Protein AF-A0A524H2M4-F1 (afdb_monomer_lite)

Structure (mmCIF, N/CA/C/O backbone):
data_AF-A0A524H2M4-F1
#
_entry.id   AF-A0A524H2M4-F1
#
loop_
_atom_site.group_PDB
_atom_site.id
_atom_site.type_symbol
_atom_site.label_atom_id
_atom_site.label_alt_id
_atom_site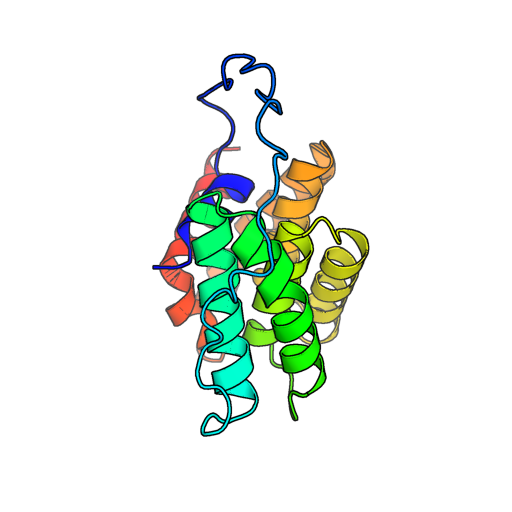.label_comp_id
_atom_site.label_asym_id
_atom_site.label_entity_id
_atom_site.label_seq_id
_atom_site.pdbx_PDB_ins_code
_atom_site.Cartn_x
_atom_site.Cartn_y
_atom_site.Cartn_z
_atom_site.occupancy
_atom_site.B_iso_or_equiv
_atom_site.auth_seq_id
_atom_site.auth_comp_id
_atom_site.auth_asym_id
_atom_site.auth_atom_id
_atom_site.pdbx_PDB_model_num
ATOM 1 N N . MET A 1 1 ? 1.144 13.482 -3.940 1.00 33.50 1 MET A N 1
ATOM 2 C CA . MET A 1 1 ? -0.319 13.387 -3.720 1.00 33.50 1 MET A CA 1
ATOM 3 C C . MET A 1 1 ? -0.853 12.075 -4.307 1.00 33.50 1 MET A C 1
ATOM 5 O O . MET A 1 1 ? -1.634 12.105 -5.246 1.00 33.50 1 MET A O 1
ATOM 9 N N . ALA A 1 2 ? -0.407 10.925 -3.790 1.00 34.53 2 ALA A N 1
ATOM 10 C CA . ALA A 1 2 ? -0.894 9.594 -4.194 1.00 34.53 2 ALA A CA 1
ATOM 11 C C . ALA A 1 2 ? -1.855 8.971 -3.151 1.00 34.53 2 ALA A C 1
ATOM 13 O O . ALA A 1 2 ? -2.400 7.897 -3.367 1.00 34.53 2 ALA A O 1
ATOM 14 N N . ALA A 1 3 ? -2.109 9.672 -2.036 1.00 35.16 3 ALA A N 1
ATOM 15 C CA . ALA A 1 3 ? -2.889 9.177 -0.898 1.00 35.16 3 ALA A CA 1
ATOM 16 C C . ALA A 1 3 ? -4.417 9.109 -1.131 1.00 35.16 3 ALA A C 1
ATOM 18 O O . ALA A 1 3 ? -5.117 8.414 -0.400 1.00 35.16 3 ALA A O 1
ATOM 19 N N . ALA A 1 4 ? -4.951 9.791 -2.151 1.00 37.28 4 ALA A N 1
ATOM 20 C CA . ALA A 1 4 ? -6.394 10.037 -2.260 1.00 37.28 4 ALA A CA 1
ATOM 21 C C . ALA A 1 4 ? -7.242 8.788 -2.592 1.00 37.28 4 ALA A C 1
ATOM 23 O O . ALA A 1 4 ? -8.376 8.679 -2.129 1.00 37.28 4 ALA A O 1
ATOM 24 N N . ALA A 1 5 ? -6.716 7.829 -3.363 1.00 41.84 5 ALA A N 1
ATOM 25 C CA . ALA A 1 5 ? -7.490 6.650 -3.771 1.00 41.84 5 ALA A CA 1
ATOM 26 C C . ALA A 1 5 ? -7.647 5.615 -2.642 1.00 41.84 5 ALA A C 1
ATOM 28 O O . ALA A 1 5 ? -8.712 5.021 -2.483 1.00 41.84 5 ALA A O 1
ATOM 29 N N . VAL A 1 6 ? -6.617 5.442 -1.809 1.00 45.78 6 VAL A N 1
ATOM 30 C CA . VAL A 1 6 ? -6.663 4.530 -0.653 1.00 45.78 6 VAL A CA 1
ATOM 31 C C . VAL A 1 6 ? -7.480 5.144 0.477 1.00 45.78 6 VAL A C 1
ATOM 33 O O . VAL A 1 6 ? -8.300 4.453 1.080 1.00 45.78 6 VAL A O 1
ATOM 36 N N . GLY A 1 7 ? -7.340 6.457 0.690 1.00 41.38 7 GLY A N 1
ATOM 37 C CA . GLY A 1 7 ? -8.199 7.228 1.584 1.00 41.38 7 GLY A CA 1
ATOM 38 C C . GLY A 1 7 ? -9.683 7.045 1.265 1.00 41.38 7 GLY A C 1
ATOM 39 O O . GLY A 1 7 ? -10.475 6.798 2.164 1.00 41.38 7 GLY A O 1
ATOM 40 N N . ALA A 1 8 ? -10.086 7.031 -0.011 1.00 48.09 8 ALA A N 1
ATOM 41 C CA . ALA A 1 8 ? -11.485 6.802 -0.390 1.00 48.09 8 ALA A CA 1
ATOM 42 C C . ALA A 1 8 ? -12.001 5.390 -0.036 1.00 48.09 8 ALA A C 1
ATOM 44 O O . ALA A 1 8 ? -13.139 5.251 0.431 1.00 48.09 8 ALA A O 1
ATOM 45 N N . VAL A 1 9 ? -11.168 4.355 -0.211 1.00 51.28 9 VAL A N 1
ATOM 46 C CA . VAL A 1 9 ? -11.512 2.968 0.149 1.00 51.28 9 VAL A CA 1
ATOM 47 C C . VAL A 1 9 ? -11.554 2.795 1.666 1.00 51.28 9 VAL A C 1
ATOM 49 O O . VAL A 1 9 ? -12.479 2.160 2.160 1.00 51.28 9 VAL A O 1
ATOM 52 N N . VAL A 1 10 ? -10.635 3.403 2.423 1.00 49.59 10 VAL A N 1
ATOM 53 C CA . VAL A 1 10 ? -10.593 3.274 3.890 1.00 49.59 10 VAL A CA 1
ATOM 54 C C . VAL A 1 10 ? -11.583 4.212 4.596 1.00 49.59 10 VAL A C 1
ATOM 56 O O . VAL A 1 10 ? -12.166 3.809 5.598 1.00 49.59 10 VAL A O 1
ATOM 59 N N . VAL A 1 11 ? -11.862 5.411 4.072 1.00 52.56 11 VAL A N 1
ATOM 60 C CA . VAL A 1 11 ? -12.631 6.472 4.760 1.00 52.56 11 VAL A CA 1
ATOM 61 C C . VAL A 1 11 ? -14.075 6.624 4.275 1.00 52.56 11 VAL A C 1
ATOM 63 O O . VAL A 1 11 ? -14.937 6.947 5.091 1.00 52.56 11 VAL A O 1
ATOM 66 N N . GLY A 1 12 ? -14.457 6.336 3.023 1.00 36.91 12 GLY A N 1
ATOM 67 C CA . GLY A 1 12 ? -15.842 6.673 2.662 1.00 36.91 12 GLY A CA 1
ATOM 68 C C . GLY A 1 12 ? -16.331 6.506 1.229 1.00 36.91 12 GLY A C 1
ATOM 69 O O . GLY A 1 12 ? -16.649 7.496 0.585 1.00 36.91 12 GLY A O 1
ATOM 70 N N . VAL A 1 13 ? -16.675 5.285 0.823 1.00 40.66 13 VAL A N 1
ATOM 71 C CA . VAL A 1 13 ? -17.857 5.044 -0.031 1.00 40.66 13 VAL A CA 1
ATOM 72 C C . VAL A 1 13 ? -19.104 4.952 0.860 1.00 40.66 13 VAL A C 1
ATOM 74 O O . VAL A 1 13 ? -19.618 3.868 1.118 1.00 40.66 13 VAL A O 1
ATOM 77 N N . ALA A 1 14 ? -19.551 6.072 1.434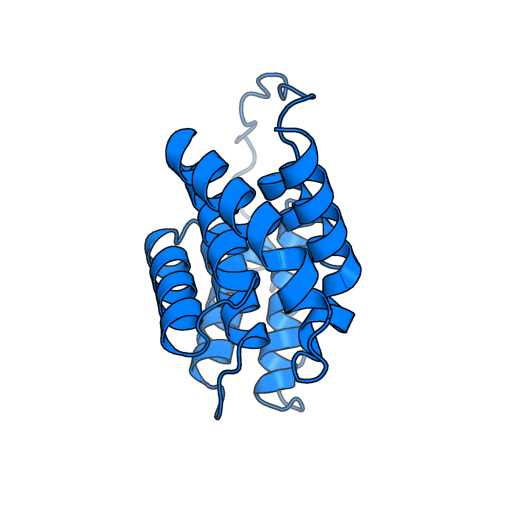 1.00 43.50 14 ALA A N 1
ATOM 78 C CA . ALA A 1 14 ? -20.803 6.114 2.208 1.00 43.50 14 ALA A CA 1
ATOM 79 C C . ALA A 1 14 ? -21.696 7.331 1.911 1.00 43.50 14 ALA A C 1
ATOM 81 O O . ALA A 1 14 ? -22.701 7.520 2.592 1.00 43.50 14 ALA A O 1
ATOM 82 N N . ARG A 1 15 ? -21.385 8.157 0.897 1.00 37.31 15 ARG A N 1
ATOM 83 C CA . ARG A 1 15 ? -22.266 9.289 0.534 1.00 37.31 15 ARG A CA 1
ATOM 84 C C . ARG A 1 15 ? -22.628 9.465 -0.933 1.00 37.31 15 ARG A C 1
ATOM 86 O O . ARG A 1 15 ? -23.605 10.152 -1.182 1.00 37.31 15 ARG A O 1
ATOM 93 N N . ASN A 1 16 ? -21.985 8.772 -1.867 1.00 32.81 16 ASN A N 1
ATOM 94 C CA . ASN A 1 16 ? -22.503 8.674 -3.228 1.00 32.81 16 ASN A CA 1
ATOM 95 C C . ASN A 1 16 ? -22.742 7.206 -3.542 1.00 32.81 16 ASN A C 1
ATOM 97 O O . ASN A 1 16 ? -21.799 6.455 -3.776 1.00 32.81 16 ASN A O 1
ATOM 101 N N . ARG A 1 17 ? -24.016 6.800 -3.553 1.00 32.53 17 ARG A N 1
ATOM 102 C CA . ARG A 1 17 ? -24.418 5.714 -4.445 1.00 32.53 17 ARG A CA 1
ATOM 103 C C . ARG A 1 17 ? -24.003 6.190 -5.840 1.00 32.53 17 ARG A C 1
ATOM 105 O O . ARG A 1 17 ? -24.504 7.242 -6.238 1.00 32.53 17 ARG A O 1
ATOM 112 N N . PRO A 1 18 ? -23.089 5.524 -6.560 1.00 36.25 18 PRO A N 1
ATOM 113 C CA . PRO A 1 18 ? -23.066 5.734 -7.990 1.00 36.25 18 PRO A CA 1
ATOM 114 C C . PRO A 1 18 ? -24.466 5.350 -8.468 1.00 36.25 18 PRO A C 1
ATOM 116 O O . PRO A 1 18 ? -24.960 4.260 -8.153 1.00 36.25 18 PRO A O 1
ATOM 119 N N . ASP A 1 19 ? -25.134 6.267 -9.167 1.00 34.75 19 ASP A N 1
ATOM 120 C CA . ASP A 1 19 ? -26.222 5.865 -10.045 1.00 34.75 19 ASP A CA 1
ATOM 121 C C . ASP A 1 19 ? -25.730 4.655 -10.830 1.00 34.75 19 ASP A C 1
ATOM 123 O O . ASP A 1 19 ? -24.547 4.568 -11.171 1.00 34.75 19 ASP A O 1
ATOM 127 N N . THR A 1 20 ? -26.614 3.688 -11.054 1.00 37.28 20 THR A N 1
ATOM 128 C CA . THR A 1 20 ? -26.312 2.530 -11.889 1.00 37.28 20 THR A CA 1
ATOM 129 C C . THR A 1 20 ? -26.063 3.039 -13.306 1.00 37.28 20 THR A C 1
ATOM 131 O O . THR A 1 20 ? -26.946 3.013 -14.158 1.00 37.28 20 THR A O 1
ATOM 134 N N . MET A 1 21 ? -24.858 3.545 -13.556 1.00 40.09 21 MET A N 1
ATOM 135 C CA . MET A 1 21 ? -24.277 3.609 -14.874 1.00 40.09 21 MET A CA 1
ATOM 136 C C . MET A 1 21 ? -24.101 2.148 -15.233 1.00 40.09 21 MET A C 1
ATOM 138 O O . MET A 1 21 ? -23.170 1.472 -14.798 1.00 40.09 21 MET A O 1
ATOM 142 N N . THR A 1 22 ? -25.100 1.635 -15.947 1.00 34.94 22 THR A N 1
ATOM 143 C CA . THR A 1 22 ? -24.907 0.497 -16.831 1.00 34.94 22 THR A CA 1
ATOM 144 C C . THR A 1 22 ? -23.553 0.714 -17.498 1.00 34.94 22 THR A C 1
ATOM 146 O O . THR A 1 22 ? -23.358 1.782 -18.082 1.00 34.94 22 THR A O 1
ATOM 149 N N . PRO A 1 23 ? -22.578 -0.197 -17.326 1.00 39.84 23 PRO A N 1
ATOM 150 C CA . PRO A 1 23 ? -21.300 -0.038 -17.985 1.00 39.84 23 PRO A CA 1
ATOM 151 C C . PRO A 1 23 ? -21.603 0.092 -19.468 1.00 39.84 23 PRO A C 1
ATOM 153 O O . PRO A 1 23 ? -22.103 -0.858 -20.078 1.00 39.84 23 PRO A O 1
ATOM 156 N N . ASP A 1 24 ? -21.355 1.268 -20.038 1.00 41.00 24 ASP A N 1
ATOM 157 C CA . ASP A 1 24 ? -21.307 1.393 -21.479 1.00 41.00 24 ASP A CA 1
ATOM 158 C C . ASP A 1 24 ? -20.018 0.698 -21.923 1.00 41.00 24 ASP A C 1
ATOM 160 O O . ASP A 1 24 ? -18.970 1.300 -22.132 1.00 41.00 24 ASP A O 1
ATOM 164 N N . MET A 1 25 ? -20.085 -0.634 -21.971 1.00 45.09 25 MET A N 1
ATOM 165 C CA . MET A 1 25 ? -19.058 -1.485 -22.557 1.00 45.09 25 MET A CA 1
ATOM 166 C C . MET A 1 25 ? -19.098 -1.415 -24.090 1.00 45.09 25 MET A C 1
ATOM 168 O O . MET A 1 25 ? -18.380 -2.168 -24.754 1.00 45.09 25 MET A O 1
ATOM 172 N N . ALA A 1 26 ? -19.889 -0.514 -24.688 1.00 38.94 26 ALA A N 1
ATOM 173 C CA . ALA A 1 26 ? -19.887 -0.269 -26.123 1.00 38.94 26 ALA A CA 1
ATOM 174 C C . ALA A 1 26 ? -18.731 0.661 -26.527 1.00 38.94 26 ALA A C 1
ATOM 176 O O . ALA A 1 26 ? -18.925 1.666 -27.198 1.00 38.94 26 ALA A O 1
ATOM 177 N N . ASN A 1 27 ? -17.503 0.307 -26.137 1.00 43.62 27 ASN A N 1
ATOM 178 C CA . ASN A 1 27 ? -16.283 0.647 -26.876 1.00 43.62 27 ASN A CA 1
ATOM 179 C C . ASN A 1 27 ? -15.081 -0.209 -26.435 1.00 43.62 27 ASN A C 1
ATOM 181 O O . ASN A 1 27 ? -13.958 0.270 -26.325 1.00 43.62 27 ASN A O 1
ATOM 185 N N . ALA A 1 28 ? -15.266 -1.528 -26.312 1.00 43.47 28 ALA A N 1
ATOM 186 C CA . ALA A 1 28 ? -14.158 -2.489 -26.444 1.00 43.47 28 ALA A CA 1
ATOM 187 C C . ALA A 1 28 ? -13.682 -2.619 -27.917 1.00 43.47 28 ALA A C 1
ATOM 189 O O . ALA A 1 28 ? -13.323 -3.696 -28.394 1.00 43.47 28 ALA A O 1
ATOM 190 N N . GLY A 1 29 ? -13.745 -1.518 -28.671 1.00 34.38 29 GLY A N 1
ATOM 191 C CA . GLY A 1 29 ? -13.406 -1.426 -30.079 1.00 34.38 29 GLY A CA 1
ATOM 192 C C . GLY A 1 29 ? -11.953 -1.010 -30.254 1.00 34.38 29 GLY A C 1
ATOM 193 O O . GLY A 1 29 ? -11.640 0.172 -30.277 1.00 34.38 29 GLY A O 1
ATOM 194 N N . ASN A 1 30 ? -11.081 -1.999 -30.437 1.00 37.22 30 ASN A N 1
ATOM 195 C CA . ASN A 1 30 ? -9.845 -1.871 -31.208 1.00 37.22 30 ASN A CA 1
ATOM 196 C C . ASN A 1 30 ? -8.892 -0.720 -30.815 1.00 37.22 30 ASN A C 1
ATOM 198 O O . ASN A 1 30 ? -8.486 0.080 -31.662 1.00 37.22 30 ASN A O 1
ATOM 202 N N . ALA A 1 31 ? -8.434 -0.698 -29.563 1.00 41.00 31 ALA A N 1
ATOM 203 C CA . ALA A 1 31 ? -7.109 -0.158 -29.293 1.00 41.00 31 ALA A CA 1
ATOM 204 C C . ALA A 1 31 ? -6.085 -1.202 -29.772 1.00 41.00 31 ALA A C 1
ATOM 206 O O . ALA A 1 31 ? -5.845 -2.209 -29.107 1.00 41.00 31 ALA A O 1
ATOM 207 N N . GLY A 1 32 ? -5.489 -0.986 -30.951 1.00 37.31 32 GLY A N 1
ATOM 208 C CA . GLY A 1 32 ? -4.192 -1.601 -31.264 1.00 37.31 32 GLY A CA 1
ATOM 209 C C . GLY A 1 32 ? -3.173 -1.254 -30.166 1.00 37.31 32 GLY A C 1
ATOM 210 O O . GLY A 1 32 ? -3.481 -0.414 -29.320 1.00 37.31 32 GLY A O 1
ATOM 211 N N . PRO A 1 33 ? -1.971 -1.857 -30.140 1.00 40.09 33 PRO A N 1
ATOM 212 C CA . PRO A 1 33 ? -0.982 -1.583 -29.104 1.00 40.09 33 PRO A CA 1
ATOM 213 C C . PRO A 1 33 ? -0.465 -0.143 -29.253 1.00 40.09 33 PRO A C 1
ATOM 215 O O . PRO A 1 33 ? 0.596 0.110 -29.813 1.00 40.09 33 PRO A O 1
ATOM 218 N N . GLY A 1 34 ? -1.242 0.823 -28.771 1.00 45.31 34 GLY A N 1
ATOM 219 C CA . GLY A 1 34 ? -0.762 2.126 -28.379 1.00 45.31 34 GLY A CA 1
ATOM 220 C C . GLY A 1 34 ? 0.058 1.858 -27.139 1.00 45.31 34 GLY A C 1
ATOM 221 O O . GLY A 1 34 ? -0.490 1.602 -26.072 1.00 45.31 34 GLY A O 1
ATOM 222 N N . SER A 1 35 ? 1.373 1.801 -27.316 1.00 54.44 35 SER A N 1
ATOM 223 C CA . SER A 1 35 ? 2.326 1.716 -26.225 1.00 54.44 35 SER A CA 1
ATOM 224 C C . SER A 1 35 ? 2.009 2.840 -25.246 1.00 54.44 35 SER A C 1
ATOM 226 O O . SER A 1 35 ? 2.321 3.999 -25.531 1.00 54.44 35 SER A O 1
ATOM 228 N N . VAL A 1 36 ? 1.369 2.511 -24.120 1.00 61.19 36 VAL A N 1
ATOM 229 C CA . VAL A 1 36 ? 1.358 3.389 -22.949 1.00 61.19 36 VAL A CA 1
ATOM 230 C C . VAL A 1 36 ? 2.821 3.778 -22.748 1.00 61.19 36 VAL A C 1
ATOM 232 O O . VAL A 1 36 ? 3.648 2.865 -22.649 1.00 61.19 36 VAL A O 1
ATOM 235 N N . PRO A 1 37 ? 3.186 5.074 -22.806 1.00 65.06 37 PRO A N 1
ATOM 236 C CA . PRO A 1 37 ? 4.580 5.476 -22.739 1.00 65.06 37 PRO A CA 1
ATOM 237 C C . PRO A 1 37 ? 5.202 4.925 -21.460 1.00 65.06 37 PRO A C 1
ATOM 239 O O . PRO A 1 37 ? 4.917 5.402 -20.354 1.00 65.06 37 PRO A O 1
ATOM 242 N N . LEU A 1 38 ? 6.020 3.881 -21.615 1.00 66.25 38 LEU A N 1
ATOM 243 C CA . LEU A 1 38 ? 6.714 3.289 -20.491 1.00 66.25 38 LEU A CA 1
ATOM 244 C C . LEU A 1 38 ? 7.655 4.360 -19.933 1.00 66.25 38 LEU A C 1
ATOM 246 O O . LEU A 1 38 ? 8.342 5.027 -20.713 1.00 66.25 38 LEU A O 1
ATOM 250 N N . PRO A 1 39 ? 7.660 4.583 -18.608 1.00 70.12 39 PRO A N 1
ATOM 251 C CA . PRO A 1 39 ? 8.684 5.416 -18.000 1.00 70.12 39 PRO A CA 1
ATOM 252 C C . PRO A 1 39 ? 10.066 4.919 -18.424 1.00 70.12 39 PRO A C 1
ATOM 254 O O . PRO A 1 39 ? 10.272 3.714 -18.578 1.00 70.12 39 PRO A O 1
ATOM 257 N N . ASP A 1 40 ? 11.020 5.834 -18.577 1.00 79.88 40 ASP A N 1
ATOM 258 C CA . ASP A 1 40 ? 12.413 5.414 -18.641 1.00 79.88 40 ASP A CA 1
ATOM 259 C C . ASP A 1 40 ? 12.827 4.920 -17.249 1.00 79.88 40 ASP A C 1
ATOM 261 O O . ASP A 1 40 ? 13.013 5.700 -16.318 1.00 79.88 40 ASP A O 1
ATOM 265 N N . LEU A 1 41 ? 12.884 3.598 -17.103 1.00 84.00 41 LEU A N 1
ATOM 266 C CA . LEU A 1 41 ? 13.252 2.907 -15.866 1.00 84.00 41 LEU A CA 1
ATOM 267 C C . LEU A 1 41 ? 14.718 2.462 -15.866 1.00 84.00 41 LEU A C 1
ATOM 269 O O . LEU A 1 41 ? 15.186 1.894 -14.876 1.00 84.00 41 LEU A O 1
ATOM 273 N N . SER A 1 42 ? 15.420 2.648 -16.989 1.00 79.00 42 SER A N 1
ATOM 274 C CA . SER A 1 42 ? 16.725 2.032 -17.238 1.00 79.00 42 SER A CA 1
ATOM 275 C C . SER A 1 42 ? 17.842 2.650 -16.395 1.00 79.00 42 SER A C 1
ATOM 277 O O . SER A 1 42 ? 18.789 1.952 -16.041 1.00 79.00 42 SER A O 1
ATOM 279 N N . ALA A 1 43 ? 17.693 3.923 -16.025 1.00 86.31 43 ALA A N 1
ATOM 280 C CA . ALA A 1 43 ? 18.652 4.673 -15.218 1.00 86.31 43 ALA A CA 1
ATOM 281 C C . ALA A 1 43 ? 18.330 4.697 -13.709 1.00 86.31 43 ALA A C 1
ATOM 283 O O . ALA A 1 43 ? 19.122 5.238 -12.944 1.00 86.31 43 ALA A O 1
ATOM 284 N N . LEU A 1 44 ? 17.186 4.145 -13.284 1.00 89.88 44 LEU A N 1
ATOM 285 C CA . LEU A 1 44 ? 16.719 4.197 -11.892 1.00 89.88 44 LEU A CA 1
ATOM 286 C C . LEU A 1 44 ? 17.257 3.032 -11.054 1.00 89.88 44 LEU A C 1
ATOM 288 O O . LEU A 1 44 ? 17.401 1.913 -11.573 1.00 89.88 44 LEU A O 1
ATOM 292 N N . SER A 1 45 ? 17.459 3.270 -9.752 1.00 92.69 45 SER A N 1
ATOM 293 C CA . SER A 1 45 ? 17.679 2.194 -8.775 1.00 92.69 45 SER A CA 1
ATOM 294 C C . SER A 1 45 ? 16.472 1.237 -8.721 1.00 92.69 45 SER A C 1
ATOM 296 O O . SER A 1 45 ? 15.376 1.589 -9.180 1.00 92.69 45 SER A O 1
ATOM 298 N N . PRO A 1 46 ? 16.622 0.016 -8.173 1.00 93.75 46 PRO A N 1
ATOM 299 C CA . PRO A 1 46 ? 15.487 -0.876 -7.941 1.00 93.75 46 PRO A CA 1
ATOM 300 C C . PRO A 1 46 ? 14.369 -0.230 -7.105 1.00 93.75 46 PRO A C 1
ATOM 302 O O . PRO A 1 46 ? 13.200 -0.360 -7.479 1.00 93.75 46 PRO A O 1
ATOM 305 N N . GLU A 1 47 ? 14.704 0.507 -6.036 1.00 93.44 47 GLU A N 1
ATOM 306 C CA . GLU A 1 47 ? 13.699 1.184 -5.202 1.00 93.44 47 GLU A CA 1
ATOM 307 C C . GLU A 1 47 ? 12.996 2.309 -5.967 1.00 93.44 47 GLU A C 1
ATOM 309 O O . GLU A 1 47 ? 11.767 2.351 -6.021 1.00 93.44 47 GLU A O 1
ATOM 314 N N . GLU A 1 48 ? 13.759 3.178 -6.637 1.00 94.19 48 GLU A N 1
ATOM 315 C CA . GLU A 1 48 ? 13.217 4.291 -7.427 1.00 94.19 48 GLU A CA 1
ATOM 316 C C . GLU A 1 48 ? 12.318 3.798 -8.564 1.00 94.19 48 GLU A C 1
ATOM 318 O O . GLU A 1 48 ? 11.289 4.405 -8.882 1.00 94.19 48 GLU A O 1
ATOM 323 N N . ARG A 1 49 ? 12.687 2.669 -9.176 1.00 95.50 49 ARG A N 1
ATOM 324 C CA . ARG A 1 49 ? 11.894 2.008 -10.210 1.00 95.50 49 ARG A CA 1
ATOM 325 C C . ARG A 1 49 ? 10.557 1.535 -9.659 1.00 95.50 49 ARG A C 1
ATOM 327 O O . ARG A 1 49 ? 9.532 1.778 -10.298 1.00 95.50 49 ARG A O 1
ATOM 334 N N . PHE A 1 50 ? 10.561 0.861 -8.510 1.00 96.81 50 PHE A N 1
ATOM 335 C CA . PHE A 1 50 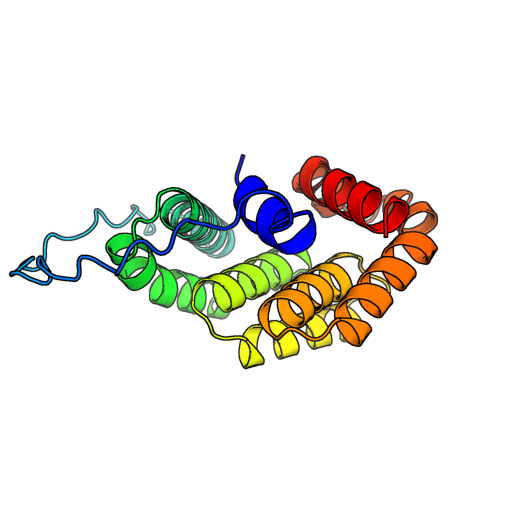? 9.330 0.403 -7.875 1.00 96.81 50 PHE A CA 1
ATOM 336 C C . PHE A 1 50 ? 8.442 1.584 -7.470 1.00 96.81 50 PHE A C 1
ATOM 338 O O . PHE A 1 50 ? 7.281 1.613 -7.874 1.00 96.81 50 PHE A O 1
ATOM 345 N N . ALA A 1 51 ? 8.994 2.591 -6.791 1.00 94.12 51 ALA A N 1
ATOM 346 C CA . ALA A 1 51 ? 8.262 3.790 -6.379 1.00 94.12 51 ALA A CA 1
ATOM 347 C C . ALA A 1 51 ? 7.650 4.537 -7.580 1.00 94.12 51 ALA A C 1
ATOM 349 O O . ALA A 1 51 ? 6.469 4.886 -7.577 1.00 94.12 51 ALA A O 1
ATOM 350 N N . THR A 1 52 ? 8.411 4.698 -8.669 1.00 94.38 52 THR A N 1
ATOM 351 C CA . THR A 1 52 ? 7.919 5.333 -9.905 1.00 94.38 52 THR A CA 1
ATOM 352 C C . THR A 1 52 ? 6.755 4.559 -10.523 1.00 94.38 52 THR A C 1
ATOM 354 O O . THR A 1 52 ? 5.794 5.153 -11.024 1.00 94.38 52 THR A O 1
ATOM 357 N N . LEU A 1 53 ? 6.839 3.228 -10.532 1.00 95.25 53 LEU A N 1
ATOM 358 C CA . LEU A 1 53 ? 5.777 2.374 -11.057 1.00 95.25 53 LEU A CA 1
ATOM 359 C C . LEU A 1 53 ? 4.545 2.381 -10.149 1.00 95.25 53 LEU A C 1
ATOM 361 O O . LEU A 1 53 ? 3.432 2.486 -10.665 1.00 95.25 53 LEU A O 1
ATOM 365 N N . PHE A 1 54 ? 4.734 2.333 -8.830 1.00 95.44 54 PHE A N 1
ATOM 366 C CA . PHE A 1 54 ? 3.670 2.475 -7.838 1.00 95.44 54 PHE A CA 1
ATOM 367 C C . PHE A 1 54 ? 2.883 3.771 -8.054 1.00 95.44 54 PHE A C 1
ATOM 369 O O . PHE A 1 54 ? 1.674 3.721 -8.293 1.00 95.44 54 PHE A O 1
ATOM 376 N N . ASP A 1 55 ? 3.567 4.915 -8.088 1.00 93.31 55 ASP A N 1
ATOM 377 C CA . ASP A 1 55 ? 2.937 6.225 -8.266 1.00 93.31 55 ASP A CA 1
ATOM 378 C C . ASP A 1 55 ? 2.101 6.301 -9.548 1.00 93.31 55 ASP A C 1
ATOM 380 O O . ASP A 1 55 ? 0.999 6.860 -9.560 1.00 93.31 55 ASP A O 1
ATOM 384 N N . ARG A 1 56 ? 2.606 5.726 -10.646 1.00 92.81 56 ARG A N 1
ATOM 385 C CA . ARG A 1 56 ? 1.893 5.703 -11.929 1.00 92.81 56 ARG A CA 1
ATOM 386 C C . ARG A 1 56 ? 0.673 4.795 -11.900 1.00 92.81 56 ARG A C 1
ATOM 388 O O . ARG A 1 56 ? -0.365 5.197 -12.418 1.00 92.81 56 ARG A O 1
ATOM 395 N N . VAL A 1 57 ? 0.781 3.609 -11.302 1.00 92.56 57 VAL A N 1
ATOM 396 C CA . VAL A 1 57 ? -0.351 2.681 -11.158 1.00 92.56 57 VAL A CA 1
ATOM 397 C C . VAL A 1 57 ? -1.450 3.317 -10.307 1.00 92.56 57 VAL A C 1
ATOM 399 O O . VAL A 1 57 ? -2.607 3.329 -10.725 1.00 92.56 57 VAL A O 1
ATOM 402 N N . MET A 1 58 ? -1.102 3.907 -9.161 1.00 91.06 58 MET A N 1
ATOM 403 C CA . MET A 1 58 ? -2.084 4.533 -8.267 1.00 91.06 58 MET A CA 1
ATOM 404 C C . MET A 1 58 ? -2.734 5.773 -8.892 1.00 91.06 58 MET A C 1
ATOM 406 O O . MET A 1 58 ? -3.945 5.975 -8.758 1.00 91.06 58 MET A O 1
ATOM 410 N N . ARG A 1 59 ? -1.963 6.587 -9.629 1.00 89.62 59 ARG A N 1
ATOM 411 C CA . ARG A 1 59 ? -2.513 7.716 -10.394 1.00 89.62 59 ARG A CA 1
ATOM 412 C C . ARG A 1 59 ? -3.467 7.242 -11.485 1.00 89.62 59 ARG A C 1
ATOM 414 O O . ARG A 1 59 ? -4.591 7.720 -11.532 1.00 89.62 59 ARG A O 1
ATOM 421 N N . ALA A 1 60 ? -3.061 6.269 -12.299 1.00 89.19 60 ALA A N 1
ATOM 422 C CA . ALA A 1 60 ? -3.914 5.715 -13.348 1.00 89.19 60 ALA A CA 1
ATOM 423 C C . ALA A 1 60 ? -5.215 5.122 -12.783 1.00 89.19 60 ALA A C 1
ATOM 425 O O . ALA A 1 60 ? -6.280 5.320 -13.360 1.00 89.19 60 ALA A O 1
ATOM 426 N N . GLY A 1 61 ? -5.150 4.463 -11.621 1.00 87.19 61 GLY A N 1
ATOM 427 C CA . GLY A 1 61 ? -6.335 3.990 -10.902 1.00 87.19 61 GLY A CA 1
ATOM 428 C C . GLY A 1 61 ? -7.269 5.124 -10.474 1.00 87.19 61 GLY A C 1
ATOM 429 O O . GLY A 1 61 ? -8.481 5.009 -10.634 1.00 87.19 61 GLY A O 1
ATOM 430 N N . THR A 1 62 ? -6.711 6.237 -9.991 1.00 84.88 62 THR A N 1
ATOM 431 C CA . THR A 1 62 ? -7.475 7.447 -9.627 1.00 84.88 62 THR A CA 1
ATOM 432 C C . THR A 1 62 ? -8.144 8.089 -10.846 1.00 84.88 62 THR A C 1
ATOM 434 O O . THR A 1 62 ? -9.282 8.547 -10.758 1.00 84.88 62 THR A O 1
ATOM 437 N N . ASP A 1 63 ? -7.455 8.079 -11.988 1.00 87.31 63 ASP A N 1
ATOM 438 C CA . ASP A 1 63 ? -7.921 8.651 -13.255 1.00 87.31 63 ASP A CA 1
ATOM 439 C C . ASP A 1 63 ? -8.845 7.697 -14.045 1.00 87.31 63 ASP A C 1
ATOM 441 O O . ASP A 1 63 ? -9.275 8.028 -15.149 1.00 87.31 63 ASP A O 1
ATOM 445 N N . TRP A 1 64 ? -9.165 6.519 -13.493 1.00 87.31 64 TRP A N 1
ATOM 446 C CA . TRP A 1 64 ? -9.941 5.452 -14.146 1.00 87.31 64 TRP A CA 1
ATOM 447 C C . TRP A 1 64 ? -9.331 4.937 -15.464 1.00 87.31 64 TRP A C 1
ATOM 449 O O . TRP A 1 64 ? -10.019 4.337 -16.295 1.00 87.31 64 TRP A O 1
ATOM 459 N N . ASP A 1 65 ? -8.021 5.107 -15.648 1.00 88.94 65 ASP A N 1
ATOM 460 C CA . ASP A 1 65 ? -7.278 4.619 -16.809 1.00 88.94 65 ASP A CA 1
ATOM 461 C C . ASP A 1 65 ? -6.890 3.143 -16.627 1.00 88.94 65 ASP A C 1
ATOM 463 O O . ASP A 1 65 ? -5.761 2.773 -16.282 1.00 88.94 65 ASP A O 1
ATOM 467 N N . SER A 1 66 ? -7.872 2.275 -16.870 1.00 86.75 66 SER A N 1
ATOM 468 C CA . SER A 1 66 ? -7.708 0.821 -16.771 1.00 86.75 66 SER A CA 1
ATOM 469 C C . SER A 1 66 ? -6.654 0.251 -17.730 1.00 86.75 66 SER A C 1
ATOM 471 O O . SER A 1 66 ? -6.017 -0.749 -17.395 1.00 86.75 66 SER A O 1
ATOM 473 N N . ALA A 1 67 ? -6.419 0.885 -18.885 1.00 89.12 67 ALA A N 1
ATOM 474 C CA . ALA A 1 67 ? -5.413 0.439 -19.846 1.00 89.12 67 ALA A CA 1
ATOM 475 C C . ALA A 1 67 ? -3.998 0.652 -19.292 1.00 89.12 67 ALA A C 1
ATOM 477 O O . ALA A 1 67 ? -3.167 -0.264 -19.330 1.00 89.12 67 ALA A O 1
ATOM 478 N N . THR A 1 68 ? -3.739 1.822 -18.703 1.00 88.44 68 THR A N 1
ATOM 479 C CA . THR A 1 68 ? -2.461 2.102 -18.040 1.00 88.44 68 THR A CA 1
ATOM 480 C C . THR A 1 68 ? -2.258 1.197 -16.828 1.00 88.44 68 THR A C 1
ATOM 482 O O . THR A 1 68 ? -1.189 0.593 -16.721 1.00 88.44 68 THR A O 1
ATOM 485 N N . VAL A 1 69 ? -3.272 1.011 -15.970 1.00 89.12 69 VAL A N 1
ATOM 486 C CA . VAL A 1 69 ? -3.194 0.064 -14.838 1.00 89.12 69 VAL A CA 1
ATOM 487 C C . VAL A 1 69 ? -2.827 -1.341 -15.331 1.00 89.12 69 VAL A C 1
ATOM 489 O O . VAL A 1 69 ? -1.825 -1.899 -14.889 1.00 89.12 69 VAL A O 1
ATOM 492 N N . ALA A 1 70 ? -3.555 -1.885 -16.311 1.00 89.19 70 ALA A N 1
ATOM 493 C CA . ALA A 1 70 ? -3.299 -3.225 -16.842 1.00 89.19 70 ALA A CA 1
ATOM 494 C C . ALA A 1 70 ? -1.882 -3.380 -17.426 1.00 89.19 70 ALA A C 1
ATOM 496 O O . ALA A 1 70 ? -1.260 -4.431 -17.269 1.00 89.19 70 ALA A O 1
ATOM 497 N N . SER A 1 71 ? -1.356 -2.334 -18.072 1.00 89.88 71 SER A N 1
ATOM 498 C CA . SER A 1 71 ? -0.014 -2.357 -18.665 1.00 89.88 71 SER A CA 1
ATOM 499 C C . SER A 1 71 ? 1.124 -2.229 -17.641 1.00 89.88 71 SER A C 1
ATOM 501 O O . SER A 1 71 ? 2.165 -2.867 -17.804 1.00 89.88 71 SER A O 1
ATOM 503 N N . LEU A 1 72 ? 0.948 -1.423 -16.586 1.00 93.56 72 LEU A N 1
ATOM 504 C CA . LEU A 1 72 ? 2.019 -1.085 -15.642 1.00 93.56 72 LEU A CA 1
ATOM 505 C C . LEU A 1 72 ? 2.053 -1.986 -14.407 1.00 93.56 72 LEU A C 1
ATOM 507 O O . LEU A 1 72 ? 3.129 -2.203 -13.850 1.00 93.56 72 LEU A O 1
ATOM 511 N N . SER A 1 73 ? 0.921 -2.541 -13.974 1.00 93.38 73 SER A N 1
ATOM 512 C CA . SER A 1 73 ? 0.872 -3.359 -12.759 1.00 93.38 73 SER A CA 1
ATOM 513 C C . SER A 1 73 ? 1.797 -4.585 -12.785 1.00 93.38 73 SER A C 1
ATOM 515 O O . SER A 1 73 ? 2.487 -4.795 -11.786 1.00 93.38 73 SER A O 1
ATOM 517 N N . PRO A 1 74 ? 1.920 -5.365 -13.884 1.00 94.44 74 PRO A N 1
ATOM 518 C CA . PRO A 1 74 ? 2.883 -6.468 -13.933 1.00 94.44 74 PRO A CA 1
ATOM 519 C C . PRO A 1 74 ? 4.334 -6.001 -13.756 1.00 94.44 74 PRO A C 1
ATOM 521 O O . PRO A 1 74 ? 5.128 -6.681 -13.108 1.00 94.44 74 PRO A O 1
ATOM 524 N N . LEU A 1 75 ? 4.673 -4.820 -14.287 1.00 94.88 75 LEU A N 1
ATOM 525 C CA . LEU A 1 75 ? 6.000 -4.224 -14.128 1.00 94.88 75 LEU A CA 1
ATOM 526 C C . LEU A 1 75 ? 6.243 -3.789 -12.683 1.00 94.88 75 LEU A C 1
ATOM 528 O O . LEU A 1 75 ? 7.330 -4.017 -12.162 1.00 94.88 75 LEU A O 1
ATOM 532 N N . ALA A 1 76 ? 5.242 -3.198 -12.026 1.00 96.38 76 ALA A N 1
ATOM 533 C CA . ALA A 1 76 ? 5.338 -2.788 -10.627 1.00 96.38 76 ALA A CA 1
ATOM 534 C C . ALA A 1 76 ? 5.547 -3.995 -9.698 1.00 96.38 76 ALA A C 1
ATOM 536 O O . ALA A 1 76 ? 6.419 -3.970 -8.832 1.00 96.38 76 ALA A O 1
ATOM 537 N N . VAL A 1 77 ? 4.809 -5.088 -9.930 1.00 96.19 77 VAL A N 1
ATOM 538 C CA . VAL A 1 77 ? 4.976 -6.350 -9.189 1.00 96.19 77 VAL A CA 1
ATOM 539 C C . VAL A 1 77 ? 6.366 -6.948 -9.422 1.00 96.19 77 VAL A C 1
ATOM 541 O O . VAL A 1 77 ? 7.013 -7.387 -8.471 1.00 96.19 77 VAL A O 1
ATOM 544 N N . ALA A 1 78 ? 6.857 -6.934 -10.664 1.00 95.56 78 ALA A N 1
ATOM 545 C CA . ALA A 1 78 ? 8.206 -7.399 -10.976 1.00 95.56 78 ALA A CA 1
ATOM 546 C C . ALA A 1 78 ? 9.292 -6.521 -10.329 1.00 95.56 78 ALA A C 1
ATOM 548 O O . ALA A 1 78 ? 10.288 -7.050 -9.843 1.00 95.56 78 ALA A O 1
ATOM 549 N N . ALA A 1 79 ? 9.097 -5.200 -10.287 1.00 96.31 79 ALA A N 1
ATOM 550 C CA . ALA A 1 79 ? 10.022 -4.273 -9.641 1.00 96.31 79 ALA A CA 1
ATOM 551 C C . ALA A 1 79 ? 10.084 -4.495 -8.123 1.00 96.31 79 ALA A C 1
ATOM 553 O O . ALA A 1 79 ? 11.179 -4.566 -7.579 1.00 96.31 79 ALA A O 1
ATOM 554 N N . TYR A 1 80 ? 8.939 -4.707 -7.464 1.00 97.56 80 TYR A N 1
ATOM 555 C CA . TYR A 1 80 ? 8.893 -5.082 -6.047 1.00 97.56 80 TYR A CA 1
ATOM 556 C C . TYR A 1 80 ? 9.660 -6.382 -5.763 1.00 97.56 80 TYR A C 1
ATOM 558 O O . TYR A 1 80 ? 10.435 -6.463 -4.815 1.00 97.56 80 TYR A O 1
ATOM 566 N N . ALA A 1 81 ? 9.481 -7.402 -6.609 1.00 96.00 81 ALA A N 1
ATOM 567 C CA . ALA A 1 81 ? 10.183 -8.678 -6.469 1.00 96.00 81 ALA A CA 1
ATOM 568 C C . ALA A 1 81 ? 11.704 -8.576 -6.705 1.00 96.00 81 ALA A C 1
ATOM 570 O O . ALA A 1 81 ? 12.436 -9.488 -6.325 1.00 96.00 81 ALA A O 1
ATOM 571 N N . ALA A 1 82 ? 12.165 -7.496 -7.339 1.00 95.56 82 ALA A N 1
ATOM 572 C CA . ALA A 1 82 ? 13.569 -7.229 -7.630 1.00 95.56 82 ALA A CA 1
ATOM 573 C C . ALA A 1 82 ? 14.248 -6.313 -6.598 1.00 95.56 82 ALA A C 1
ATOM 575 O O . ALA A 1 82 ? 15.413 -5.971 -6.783 1.00 95.56 82 ALA A O 1
ATOM 576 N N . LEU A 1 83 ? 13.541 -5.891 -5.544 1.00 96.69 83 LEU A N 1
ATOM 577 C CA . LEU A 1 83 ? 14.132 -5.096 -4.473 1.00 96.69 83 LEU A CA 1
ATOM 578 C C . LEU A 1 83 ? 15.135 -5.936 -3.673 1.00 96.69 83 LEU A C 1
ATOM 580 O O . LEU A 1 83 ? 14.819 -7.041 -3.228 1.00 96.69 83 LEU A O 1
ATOM 584 N N . ASP A 1 84 ? 16.323 -5.380 -3.434 1.00 94.00 84 ASP A N 1
ATOM 585 C CA . ASP A 1 84 ? 17.362 -6.020 -2.617 1.00 94.00 84 ASP A CA 1
ATOM 586 C C . ASP A 1 84 ? 16.965 -6.092 -1.132 1.00 94.00 84 ASP A C 1
ATOM 588 O O . ASP A 1 84 ? 17.363 -7.000 -0.397 1.00 94.00 84 ASP A O 1
ATOM 592 N N . SER A 1 85 ? 16.143 -5.140 -0.686 1.00 93.00 85 SER A N 1
ATOM 593 C CA . SER A 1 85 ? 15.553 -5.108 0.648 1.00 93.00 85 SER A CA 1
ATOM 594 C C . SER A 1 85 ? 14.121 -4.590 0.582 1.00 93.00 85 SER A C 1
ATOM 596 O O . SER A 1 85 ? 13.788 -3.769 -0.266 1.00 93.00 85 SER A O 1
ATOM 598 N N . VAL A 1 86 ? 13.259 -5.101 1.464 1.00 95.44 86 VAL A N 1
ATOM 599 C CA . VAL A 1 86 ? 11.840 -4.729 1.492 1.00 95.44 86 VAL A CA 1
ATOM 600 C C . VAL A 1 86 ? 11.444 -4.290 2.896 1.00 95.44 86 VAL A C 1
ATOM 602 O O . VAL A 1 86 ? 11.156 -5.133 3.763 1.00 95.44 86 VAL A O 1
ATOM 605 N N . ASP A 1 87 ? 11.406 -2.977 3.092 1.00 94.94 87 ASP A N 1
ATOM 606 C CA . ASP A 1 87 ? 10.933 -2.308 4.303 1.00 94.94 87 ASP A CA 1
ATOM 607 C C . ASP A 1 87 ? 9.392 -2.296 4.409 1.00 94.94 87 ASP A C 1
ATOM 609 O O . ASP A 1 87 ? 8.683 -2.975 3.652 1.00 94.94 87 ASP A O 1
ATOM 613 N N . ALA A 1 88 ? 8.866 -1.620 5.433 1.00 95.88 88 ALA A N 1
ATOM 614 C CA . ALA A 1 88 ? 7.430 -1.525 5.668 1.00 95.88 88 ALA A CA 1
ATOM 615 C C . ALA A 1 88 ? 6.718 -0.710 4.576 1.00 95.88 88 ALA A C 1
ATOM 617 O O . ALA A 1 88 ? 5.630 -1.102 4.148 1.00 95.88 88 ALA A O 1
ATOM 618 N N . ASP A 1 89 ? 7.342 0.359 4.081 1.00 96.06 89 ASP A N 1
ATOM 619 C CA . ASP A 1 89 ? 6.773 1.235 3.057 1.00 96.06 89 ASP A CA 1
ATOM 620 C C . ASP A 1 89 ? 6.604 0.518 1.714 1.00 96.06 89 ASP A C 1
ATOM 622 O O . ASP A 1 89 ? 5.486 0.403 1.199 1.00 96.06 89 ASP A O 1
ATOM 626 N N . ALA A 1 90 ? 7.673 -0.096 1.203 1.00 97.19 90 ALA A N 1
ATOM 627 C CA . ALA A 1 90 ? 7.631 -0.826 -0.059 1.00 97.19 90 ALA A CA 1
ATOM 628 C C . ALA A 1 90 ? 6.611 -1.976 -0.015 1.00 97.19 90 ALA A C 1
ATOM 630 O O . ALA A 1 90 ? 5.893 -2.244 -0.985 1.00 97.19 90 ALA A O 1
ATOM 631 N N . ARG A 1 91 ? 6.505 -2.652 1.135 1.00 97.69 91 ARG A N 1
ATOM 632 C CA . ARG A 1 91 ? 5.523 -3.724 1.350 1.00 97.69 91 ARG A CA 1
ATOM 633 C C . ARG A 1 91 ? 4.094 -3.198 1.396 1.00 97.69 91 ARG A C 1
ATOM 635 O O . ARG A 1 91 ? 3.196 -3.846 0.855 1.00 97.69 91 ARG A O 1
ATOM 642 N N . PHE A 1 92 ? 3.882 -2.040 2.010 1.00 97.75 92 PHE A N 1
ATOM 643 C CA . PHE A 1 92 ? 2.587 -1.379 2.026 1.00 97.75 92 PHE A CA 1
ATOM 644 C C . PHE A 1 92 ? 2.159 -0.959 0.616 1.00 97.75 92 PHE A C 1
ATOM 646 O O . PHE A 1 92 ? 1.055 -1.305 0.194 1.00 97.75 92 PHE A O 1
ATOM 653 N N . HIS A 1 93 ? 3.047 -0.340 -0.167 1.00 97.88 93 HIS A N 1
ATOM 654 C CA . HIS A 1 93 ? 2.785 0.026 -1.569 1.00 97.88 93 HIS A CA 1
ATOM 655 C C . HIS A 1 93 ? 2.450 -1.188 -2.434 1.00 97.88 93 HIS A C 1
ATOM 657 O O . HIS A 1 93 ? 1.505 -1.148 -3.223 1.00 97.88 93 HIS A O 1
ATOM 663 N N . ALA A 1 94 ? 3.170 -2.299 -2.257 1.00 98.12 94 ALA A N 1
ATOM 664 C CA . ALA A 1 94 ? 2.855 -3.548 -2.943 1.00 98.12 94 ALA A CA 1
ATOM 665 C C . ALA A 1 94 ? 1.461 -4.076 -2.558 1.00 98.12 94 ALA A C 1
ATOM 667 O O . ALA A 1 94 ? 0.733 -4.575 -3.418 1.00 98.12 94 ALA A O 1
ATOM 668 N N . GLY A 1 95 ? 1.066 -3.926 -1.288 1.00 97.56 95 GLY A N 1
ATOM 669 C CA . GLY A 1 95 ? -0.270 -4.277 -0.802 1.00 97.56 95 GLY A CA 1
ATOM 670 C C . GLY A 1 95 ? -1.361 -3.443 -1.471 1.00 97.56 95 GLY A C 1
ATOM 671 O O . GLY A 1 95 ? -2.371 -3.984 -1.918 1.00 97.56 95 GLY A O 1
ATOM 672 N N . LEU A 1 96 ? -1.125 -2.142 -1.627 1.00 96.50 96 LEU A N 1
ATOM 673 C CA . LEU A 1 96 ? -2.035 -1.236 -2.327 1.00 96.50 96 LEU A CA 1
ATOM 674 C C . LEU A 1 96 ? -2.152 -1.557 -3.821 1.00 96.50 96 LEU A C 1
ATOM 676 O O . LEU A 1 96 ? -3.264 -1.578 -4.346 1.00 96.50 96 LEU A O 1
ATOM 680 N N . ILE A 1 97 ? -1.044 -1.882 -4.497 1.00 95.94 97 ILE A N 1
ATOM 681 C CA . ILE A 1 97 ? -1.079 -2.365 -5.889 1.00 95.94 97 ILE A CA 1
ATOM 682 C C . ILE A 1 97 ? -1.909 -3.644 -5.980 1.00 95.94 97 ILE A C 1
ATOM 684 O O . ILE A 1 97 ? -2.742 -3.770 -6.876 1.00 95.94 97 ILE A O 1
ATOM 688 N N . ALA A 1 98 ? -1.703 -4.586 -5.057 1.00 96.62 98 ALA A N 1
ATOM 689 C CA . ALA A 1 98 ? -2.446 -5.838 -5.029 1.00 96.62 98 ALA A CA 1
ATOM 690 C C . ALA A 1 98 ? -3.955 -5.596 -4.853 1.00 96.62 98 ALA A C 1
ATOM 692 O O . ALA A 1 98 ? -4.745 -6.195 -5.580 1.00 96.62 98 ALA A O 1
ATOM 693 N N . ILE A 1 99 ? -4.359 -4.664 -3.984 1.00 94.69 99 ILE A N 1
ATOM 694 C CA . ILE A 1 99 ? -5.757 -4.223 -3.857 1.00 94.69 99 ILE A CA 1
ATOM 695 C C . ILE A 1 99 ? -6.266 -3.613 -5.172 1.00 94.69 99 ILE A C 1
ATOM 697 O O . ILE A 1 99 ? -7.315 -4.025 -5.667 1.00 94.69 99 ILE A O 1
ATOM 701 N N . GLN A 1 100 ? -5.515 -2.679 -5.764 1.00 90.19 100 GLN A N 1
ATOM 702 C CA . GLN A 1 100 ? -5.893 -1.955 -6.985 1.00 90.19 100 GLN A CA 1
ATOM 703 C C . GLN A 1 100 ? -6.199 -2.892 -8.163 1.00 90.19 100 GLN A C 1
ATOM 705 O O . GLN A 1 100 ? -7.086 -2.605 -8.965 1.00 90.19 100 GLN A O 1
ATOM 710 N N . ILE A 1 101 ? -5.473 -4.007 -8.274 1.00 90.94 101 ILE A N 1
ATOM 711 C CA . ILE A 1 101 ? -5.645 -4.985 -9.360 1.00 90.94 101 ILE A CA 1
ATOM 712 C C . ILE A 1 101 ? -6.527 -6.182 -8.981 1.00 90.94 101 ILE A C 1
ATOM 714 O O . ILE A 1 101 ? -6.610 -7.142 -9.745 1.00 90.94 101 ILE A O 1
ATOM 718 N N . GLY A 1 102 ? -7.159 -6.162 -7.804 1.00 90.81 102 GLY A N 1
ATOM 719 C CA . GLY A 1 102 ? -8.032 -7.244 -7.337 1.00 90.81 102 GLY A CA 1
ATOM 720 C C . GLY A 1 102 ? -7.305 -8.501 -6.844 1.00 90.81 102 GLY A C 1
ATOM 721 O O . GLY A 1 102 ? -7.931 -9.541 -6.650 1.00 90.81 102 GLY A O 1
ATOM 722 N N . ASN A 1 103 ? -5.993 -8.440 -6.608 1.00 94.94 103 ASN A N 1
ATOM 723 C CA . ASN A 1 103 ? -5.223 -9.515 -5.981 1.00 94.94 103 ASN A CA 1
ATOM 724 C C . ASN A 1 103 ? -5.334 -9.456 -4.445 1.00 94.94 103 ASN A C 1
ATOM 726 O O . ASN A 1 103 ? -4.349 -9.247 -3.732 1.00 94.94 103 ASN A O 1
ATOM 730 N N . PHE A 1 104 ? -6.546 -9.646 -3.922 1.00 95.31 104 PHE A N 1
ATOM 731 C CA . PHE A 1 104 ? -6.813 -9.603 -2.479 1.00 95.31 104 PHE A CA 1
ATOM 732 C C . PHE A 1 104 ? -6.037 -10.653 -1.669 1.00 95.31 104 PHE A C 1
ATOM 734 O O . PHE A 1 104 ? -5.487 -10.284 -0.631 1.00 95.31 104 PHE A O 1
ATOM 741 N N . PRO A 1 105 ? -5.865 -11.913 -2.128 1.00 96.62 105 PRO A N 1
ATOM 742 C CA . PRO A 1 105 ? -5.021 -12.873 -1.414 1.00 96.62 105 PRO A CA 1
ATOM 743 C C . PRO A 1 105 ? -3.568 -12.398 -1.274 1.00 96.62 105 PRO A C 1
ATOM 745 O O . PRO A 1 105 ? -2.953 -12.579 -0.223 1.00 96.62 105 PRO A O 1
ATOM 748 N N . GLY A 1 106 ? -3.019 -11.757 -2.312 1.00 96.25 106 GLY A N 1
ATOM 749 C CA . GLY A 1 106 ? -1.685 -11.161 -2.259 1.00 96.25 106 GLY A CA 1
ATOM 750 C C . GLY A 1 106 ? -1.600 -9.999 -1.271 1.00 96.25 106 GLY A C 1
ATOM 751 O O . GLY A 1 106 ? -0.636 -9.911 -0.513 1.00 96.25 106 GLY A O 1
ATOM 752 N N . ALA A 1 107 ? -2.619 -9.141 -1.234 1.00 97.50 107 ALA A N 1
ATOM 753 C CA . ALA A 1 107 ? -2.688 -8.033 -0.286 1.00 97.50 107 ALA A CA 1
ATOM 754 C C . ALA A 1 107 ? -2.775 -8.516 1.176 1.00 97.50 107 ALA A C 1
ATOM 756 O O . ALA A 1 107 ? -2.025 -8.017 2.014 1.00 97.50 107 ALA A O 1
ATOM 757 N N . HIS A 1 108 ? -3.598 -9.534 1.467 1.00 97.62 108 HIS A N 1
ATOM 758 C CA . HIS A 1 108 ? -3.649 -10.186 2.787 1.00 97.62 108 HIS A CA 1
ATOM 759 C C . HIS A 1 108 ? -2.278 -10.748 3.185 1.00 97.62 108 HIS A C 1
ATOM 761 O O . HIS A 1 108 ? -1.775 -10.455 4.265 1.00 97.62 108 HIS A O 1
ATOM 767 N N . ALA A 1 109 ? -1.601 -11.470 2.285 1.00 98.06 109 ALA A N 1
ATOM 768 C CA . ALA A 1 109 ? -0.274 -12.025 2.565 1.00 98.06 109 ALA A CA 1
ATOM 769 C C . ALA A 1 109 ? 0.794 -10.946 2.850 1.00 98.06 109 ALA A C 1
ATOM 771 O O . ALA A 1 109 ? 1.724 -11.169 3.639 1.00 98.06 109 ALA A O 1
ATOM 772 N N . LEU A 1 110 ? 0.682 -9.777 2.212 1.00 98.19 110 LEU A N 1
ATOM 773 C CA . LEU A 1 110 ? 1.557 -8.629 2.459 1.00 98.19 110 LEU A CA 1
ATOM 774 C C . LEU A 1 110 ? 1.255 -7.975 3.812 1.00 98.19 110 LEU A C 1
ATOM 776 O O . LEU A 1 110 ? 2.202 -7.683 4.545 1.00 98.19 110 LEU A O 1
ATOM 780 N N . ALA A 1 111 ? -0.021 -7.833 4.180 1.00 97.38 111 ALA A N 1
ATOM 781 C CA . ALA A 1 111 ? -0.441 -7.354 5.497 1.00 97.38 111 ALA A CA 1
ATOM 782 C C . ALA A 1 111 ? 0.032 -8.288 6.629 1.00 97.38 111 ALA A C 1
ATOM 784 O O . ALA A 1 111 ? 0.651 -7.830 7.588 1.00 97.38 111 ALA A O 1
ATOM 785 N N . ASP A 1 112 ? -0.131 -9.604 6.470 1.00 97.19 112 ASP A N 1
ATOM 786 C CA . ASP A 1 112 ? 0.385 -10.601 7.418 1.00 97.19 112 ASP A CA 1
ATOM 787 C C . ASP A 1 112 ? 1.908 -10.521 7.567 1.00 97.19 112 ASP A C 1
ATOM 789 O O . ASP A 1 112 ? 2.477 -10.760 8.635 1.00 97.19 112 ASP A O 1
ATOM 793 N N . THR A 1 113 ? 2.607 -10.232 6.469 1.00 97.44 113 THR A N 1
ATOM 794 C CA . THR A 1 113 ? 4.065 -10.103 6.493 1.00 97.44 113 THR A CA 1
ATOM 795 C C . THR A 1 113 ? 4.506 -8.811 7.167 1.00 97.44 113 THR A C 1
ATOM 797 O O . THR A 1 113 ? 5.526 -8.851 7.853 1.00 97.44 113 THR A O 1
ATOM 800 N N . LEU A 1 114 ? 3.762 -7.708 7.008 1.00 96.19 114 LEU A N 1
ATOM 801 C CA . LEU A 1 114 ? 3.983 -6.474 7.767 1.00 96.19 114 LEU A CA 1
ATOM 802 C C . LEU A 1 114 ? 3.918 -6.765 9.262 1.00 96.19 114 LEU A C 1
ATOM 804 O O . LEU A 1 114 ? 4.906 -6.534 9.939 1.00 96.19 114 LEU A O 1
ATOM 808 N N . GLU A 1 115 ? 2.845 -7.392 9.744 1.00 94.94 115 GLU A N 1
ATOM 809 C CA . GLU A 1 115 ? 2.710 -7.698 11.174 1.00 94.94 115 GLU A CA 1
ATOM 810 C C . GLU A 1 115 ? 3.805 -8.655 11.678 1.00 94.94 115 GLU A C 1
ATOM 812 O O . GLU A 1 115 ? 4.361 -8.463 12.754 1.00 94.94 115 GLU A O 1
ATOM 817 N N . ARG A 1 116 ? 4.189 -9.678 10.900 1.00 96.56 116 ARG A N 1
ATOM 818 C CA . ARG A 1 116 ? 5.269 -10.598 11.315 1.00 96.56 116 ARG A CA 1
ATOM 819 C C . ARG A 1 116 ? 6.649 -9.947 11.363 1.00 96.56 116 ARG A C 1
ATOM 821 O O . ARG A 1 116 ? 7.482 -10.357 12.170 1.00 96.56 116 ARG A O 1
ATOM 828 N N . ARG A 1 117 ? 6.946 -9.051 10.420 1.00 95.25 117 ARG A N 1
ATOM 829 C CA . ARG A 1 117 ? 8.256 -8.384 10.322 1.00 95.25 117 ARG A CA 1
ATOM 830 C C . ARG A 1 117 ? 8.344 -7.186 11.240 1.00 95.25 117 ARG A C 1
ATOM 832 O O . ARG A 1 117 ? 9.435 -6.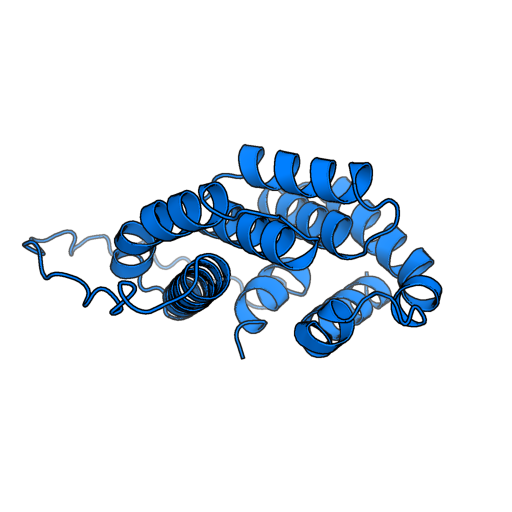875 11.708 1.00 95.25 117 ARG A O 1
ATOM 839 N N . ASP A 1 11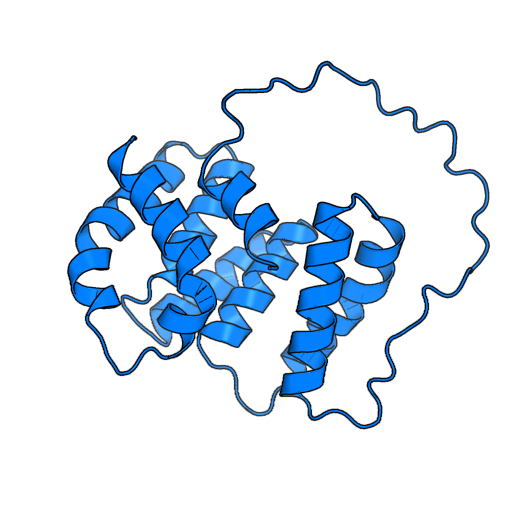8 ? 7.206 -6.557 11.463 1.00 92.50 118 ASP A N 1
ATOM 840 C CA . ASP A 1 118 ? 7.093 -5.298 12.146 1.00 92.50 118 ASP A CA 1
ATOM 841 C C . ASP A 1 118 ? 5.812 -5.238 12.997 1.00 92.50 118 ASP A C 1
ATOM 843 O O . ASP A 1 118 ? 4.830 -4.587 12.626 1.00 92.50 118 ASP A O 1
ATOM 847 N N . PRO A 1 119 ? 5.785 -5.978 14.120 1.00 92.38 119 PRO A N 1
ATOM 848 C CA . PRO A 1 119 ? 4.587 -6.096 14.937 1.00 92.38 119 PRO A CA 1
ATOM 849 C C . PRO A 1 119 ? 4.129 -4.737 15.453 1.00 92.38 119 PRO A C 1
ATOM 851 O O . PRO A 1 119 ? 4.925 -3.986 16.025 1.00 92.38 119 PRO A O 1
ATOM 854 N N . GLY A 1 120 ? 2.841 -4.438 15.300 1.00 90.94 120 GLY A N 1
ATOM 855 C CA . GLY A 1 120 ? 2.299 -3.148 15.727 1.00 90.94 120 GLY A CA 1
ATOM 856 C C . GLY A 1 120 ? 2.379 -2.041 14.677 1.00 90.94 120 GLY A C 1
ATOM 857 O O . GLY A 1 120 ? 1.924 -0.934 14.953 1.00 90.94 120 GLY A O 1
ATOM 858 N N . HIS A 1 121 ? 2.878 -2.311 13.470 1.00 95.56 121 HIS A N 1
ATOM 859 C CA . HIS A 1 121 ? 2.930 -1.305 12.413 1.00 95.56 121 HIS A CA 1
ATOM 860 C C . HIS A 1 121 ? 1.534 -0.966 11.857 1.00 95.56 121 HIS A C 1
ATOM 862 O O . HIS A 1 121 ? 0.779 -1.851 11.445 1.00 95.56 121 HIS A O 1
ATOM 868 N N . LEU A 1 122 ? 1.201 0.327 11.748 1.00 95.69 122 LEU A N 1
ATOM 869 C CA . LEU A 1 122 ? -0.135 0.804 11.346 1.00 95.69 122 LEU A CA 1
ATOM 870 C C . LEU A 1 122 ? -0.543 0.354 9.932 1.00 95.69 122 LEU A C 1
ATOM 872 O O . LEU A 1 122 ? -1.725 0.158 9.653 1.00 95.69 122 LEU A O 1
ATOM 876 N N . PHE A 1 123 ? 0.424 0.159 9.032 1.00 96.69 123 PHE A N 1
ATOM 877 C CA . PHE A 1 123 ? 0.160 -0.223 7.637 1.00 96.69 123 PHE A CA 1
ATOM 878 C C . PHE A 1 123 ? -0.517 -1.589 7.475 1.00 96.69 123 PHE A C 1
ATOM 880 O O . PHE A 1 123 ? -1.313 -1.750 6.550 1.00 96.69 123 PHE A O 1
ATOM 887 N N . GLY A 1 124 ? -0.251 -2.558 8.359 1.00 96.50 124 GLY A N 1
ATOM 888 C CA . GLY A 1 124 ? -0.897 -3.873 8.284 1.00 96.50 124 GLY A CA 1
ATOM 889 C C . GLY A 1 124 ? -2.419 -3.755 8.453 1.00 96.50 124 GLY A C 1
ATOM 890 O O . GLY A 1 124 ? -3.164 -4.083 7.528 1.00 96.50 124 GLY A O 1
ATOM 891 N N . PRO A 1 125 ? -2.900 -3.206 9.580 1.00 96.06 125 PRO A N 1
ATOM 892 C CA . PRO A 1 125 ? -4.327 -2.984 9.820 1.00 96.06 125 PRO A CA 1
ATOM 893 C C . PRO A 1 125 ? -4.993 -2.031 8.826 1.00 96.06 125 PRO A C 1
ATOM 895 O O . PRO A 1 125 ? -6.166 -2.221 8.514 1.00 96.06 125 PRO A O 1
ATOM 898 N N . ILE A 1 126 ? -4.265 -1.067 8.253 1.00 96.06 126 ILE A N 1
ATOM 899 C CA . ILE A 1 126 ? -4.795 -0.233 7.161 1.00 96.06 126 ILE A CA 1
ATOM 900 C C . ILE A 1 126 ? -5.127 -1.085 5.927 1.00 96.06 126 ILE A C 1
ATOM 902 O O . ILE A 1 126 ? -6.220 -0.945 5.371 1.00 96.06 126 ILE A O 1
ATOM 906 N N . LEU A 1 127 ? -4.233 -1.993 5.514 1.00 96.69 127 LEU A N 1
ATOM 907 C CA . LEU A 1 127 ? -4.508 -2.917 4.405 1.00 96.69 127 LEU A CA 1
ATOM 908 C C . LEU A 1 127 ? -5.675 -3.853 4.729 1.00 96.69 127 LEU A C 1
ATOM 910 O O . LEU A 1 127 ? -6.564 -4.023 3.896 1.00 96.69 127 LEU A O 1
ATOM 914 N N . LEU A 1 128 ? -5.703 -4.422 5.938 1.00 96.31 128 LEU A N 1
ATOM 915 C CA . LEU A 1 128 ? -6.781 -5.318 6.368 1.00 96.31 128 LEU A CA 1
ATOM 916 C C . LEU A 1 128 ? -8.136 -4.607 6.403 1.00 96.31 128 LEU A C 1
ATOM 918 O O . LEU A 1 128 ? -9.128 -5.163 5.942 1.00 96.31 128 LEU A O 1
ATOM 922 N N . GLY A 1 129 ? -8.186 -3.362 6.880 1.00 94.56 129 GLY A N 1
ATOM 923 C CA . GLY A 1 129 ? -9.400 -2.550 6.859 1.00 94.56 129 GLY A CA 1
ATOM 924 C C . GLY A 1 129 ? -9.879 -2.265 5.434 1.00 94.56 129 GLY A C 1
ATOM 925 O O . GLY A 1 129 ? -11.066 -2.414 5.140 1.00 94.56 129 GLY A O 1
ATOM 926 N N . ALA A 1 130 ? -8.966 -1.910 4.524 1.00 92.62 130 ALA A N 1
ATOM 927 C CA . ALA A 1 130 ? -9.299 -1.709 3.114 1.00 92.62 130 ALA A CA 1
ATOM 928 C C . ALA A 1 130 ? -9.867 -2.988 2.469 1.00 92.62 130 ALA A C 1
ATOM 930 O O . ALA A 1 130 ? -10.898 -2.931 1.796 1.00 92.62 130 ALA A O 1
ATOM 931 N N . LEU A 1 131 ? -9.230 -4.138 2.710 1.00 94.81 131 LEU A N 1
ATOM 932 C CA . LEU A 1 131 ? -9.662 -5.444 2.206 1.00 94.81 131 LEU A CA 1
ATOM 933 C C . LEU A 1 131 ? -11.027 -5.844 2.762 1.00 94.81 131 LEU A C 1
ATOM 935 O O . LEU A 1 131 ? -11.943 -6.097 1.98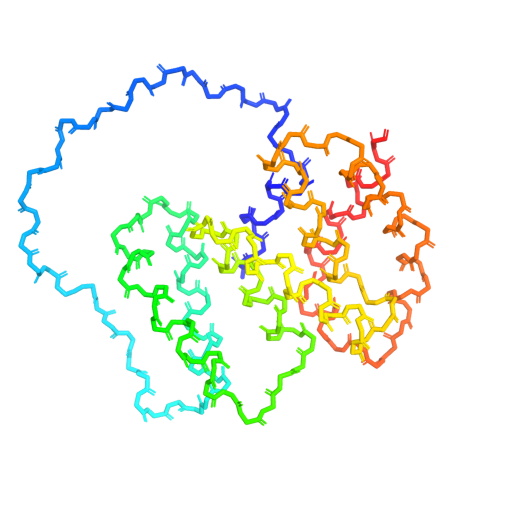4 1.00 94.81 131 LEU A O 1
ATOM 939 N N . ALA A 1 132 ? -11.200 -5.793 4.083 1.00 94.06 132 ALA A N 1
ATOM 940 C CA . ALA A 1 132 ? -12.457 -6.134 4.738 1.00 94.06 132 ALA A CA 1
ATOM 941 C C . ALA A 1 132 ? -13.618 -5.284 4.203 1.00 94.06 132 ALA A C 1
ATOM 943 O O . ALA A 1 132 ? -14.712 -5.785 3.946 1.00 94.06 132 ALA A O 1
ATOM 944 N N . ARG A 1 133 ? -13.377 -3.995 3.939 1.00 89.75 133 ARG A N 1
ATOM 945 C CA . ARG A 1 133 ? -14.382 -3.114 3.343 1.00 89.75 133 ARG A CA 1
ATOM 946 C C . ARG A 1 133 ? -14.742 -3.491 1.904 1.00 89.75 133 ARG A C 1
ATOM 948 O O . ARG A 1 133 ? -15.921 -3.440 1.558 1.00 89.75 133 ARG A O 1
ATOM 955 N N . LEU A 1 134 ? -13.765 -3.871 1.080 1.00 90.19 134 LEU A N 1
ATOM 956 C CA . LEU A 1 134 ? -13.999 -4.347 -0.292 1.00 90.19 134 LEU A CA 1
ATOM 957 C C . LEU A 1 134 ? -14.719 -5.702 -0.323 1.00 90.19 134 LEU A C 1
ATOM 959 O O . LEU A 1 134 ? -15.548 -5.941 -1.197 1.00 90.19 134 LEU A O 1
ATOM 963 N N . GLU A 1 135 ? -14.435 -6.562 0.650 1.00 90.62 135 GLU A N 1
ATOM 964 C CA . GLU A 1 135 ? -15.035 -7.890 0.808 1.00 90.62 135 GLU A CA 1
ATOM 965 C C . GLU A 1 135 ? -16.428 -7.841 1.470 1.00 90.62 135 GLU A C 1
ATOM 967 O O . GLU A 1 135 ? -17.130 -8.850 1.522 1.00 90.62 135 GLU A O 1
ATOM 972 N N . GLY A 1 136 ? -16.857 -6.671 1.960 1.00 91.00 136 GLY A N 1
ATOM 973 C CA . GLY A 1 136 ? -18.113 -6.504 2.698 1.00 91.00 136 GLY A CA 1
ATOM 974 C C . GLY A 1 136 ? -18.068 -7.033 4.139 1.00 91.00 136 GLY A C 1
ATOM 975 O O . GLY A 1 136 ? -19.105 -7.094 4.806 1.00 91.00 136 GLY A O 1
ATOM 976 N N . ASP A 1 137 ? -16.885 -7.378 4.647 1.00 94.00 137 ASP A N 1
ATOM 977 C CA . ASP A 1 137 ? -16.661 -7.795 6.027 1.00 94.00 137 ASP A CA 1
ATOM 978 C C . ASP A 1 137 ? -16.679 -6.588 6.978 1.00 94.00 137 ASP A C 1
ATOM 980 O O . ASP A 1 137 ? -15.674 -5.959 7.315 1.00 94.00 137 ASP A O 1
ATOM 984 N N . THR A 1 138 ? -17.880 -6.272 7.456 1.00 93.00 138 THR A N 1
ATOM 985 C CA . THR A 1 138 ? -18.099 -5.176 8.411 1.00 93.00 138 THR A CA 1
ATOM 986 C C . THR A 1 138 ? -17.494 -5.470 9.792 1.00 93.00 138 THR A C 1
ATOM 988 O O . THR A 1 138 ? -17.240 -4.543 10.564 1.00 93.00 138 THR A O 1
ATOM 991 N N . ALA A 1 139 ? -17.299 -6.742 10.157 1.00 95.31 139 ALA A N 1
ATOM 992 C CA . ALA A 1 139 ? -16.671 -7.095 11.427 1.00 95.31 139 ALA A CA 1
ATOM 993 C C . ALA A 1 139 ? -15.157 -6.873 11.347 1.00 95.31 139 ALA A C 1
ATOM 995 O O . ALA A 1 139 ? -14.617 -6.156 12.189 1.00 95.31 139 ALA A O 1
ATOM 996 N N . GLY A 1 140 ? -14.512 -7.383 10.295 1.00 93.88 140 GLY A N 1
ATOM 997 C CA . GLY A 1 140 ? -13.092 -7.167 10.027 1.00 93.88 140 GLY A CA 1
ATOM 998 C C . GLY A 1 140 ? -12.739 -5.690 9.854 1.00 93.88 140 GLY A C 1
ATOM 999 O O . GLY A 1 140 ? -11.763 -5.222 10.436 1.00 93.88 140 GLY A O 1
ATOM 1000 N N . TYR A 1 141 ? -13.573 -4.915 9.150 1.00 92.69 141 TYR A N 1
ATOM 1001 C CA . TYR A 1 141 ? -13.349 -3.473 8.997 1.00 92.69 141 TYR A CA 1
ATOM 1002 C C . TYR A 1 141 ? -13.375 -2.736 10.344 1.00 92.69 141 TYR A C 1
ATOM 1004 O O . TYR A 1 141 ? -12.480 -1.942 10.628 1.00 92.69 141 TYR A O 1
ATOM 1012 N N . ARG A 1 142 ? -14.355 -3.034 11.211 1.00 93.12 142 ARG A N 1
ATOM 1013 C CA . ARG A 1 142 ? -14.415 -2.449 12.562 1.00 93.12 142 ARG A CA 1
ATOM 1014 C C . ARG A 1 142 ? -13.229 -2.868 13.419 1.00 93.12 142 ARG A C 1
ATOM 1016 O O . ARG A 1 142 ? -12.621 -2.012 14.044 1.00 93.12 142 ARG A O 1
ATOM 1023 N N . GLN A 1 143 ? -12.856 -4.145 13.383 1.00 95.00 143 GLN A N 1
ATOM 1024 C CA . GLN A 1 143 ? -11.692 -4.645 14.111 1.00 95.00 143 GLN A CA 1
ATOM 1025 C C . GLN A 1 143 ? -10.404 -3.915 13.698 1.00 95.00 143 GLN A C 1
ATOM 1027 O O . GLN A 1 143 ? -9.603 -3.556 14.559 1.00 95.00 143 GLN A O 1
ATOM 1032 N N . ALA A 1 144 ? -10.210 -3.668 12.400 1.00 94.12 144 ALA A N 1
ATOM 1033 C CA . ALA A 1 144 ? -9.063 -2.912 11.910 1.00 94.12 144 ALA A CA 1
ATOM 1034 C C . ALA A 1 144 ? -9.063 -1.464 12.429 1.00 94.12 144 ALA A C 1
ATOM 1036 O O . ALA A 1 144 ? -8.031 -0.977 12.889 1.00 94.12 144 ALA A O 1
ATOM 1037 N N . LEU A 1 145 ? -10.213 -0.784 12.401 1.00 92.19 145 LEU A N 1
ATOM 1038 C CA . LEU A 1 145 ? -10.332 0.585 12.906 1.00 92.19 145 LEU A CA 1
ATOM 1039 C C . LEU A 1 145 ? -10.153 0.684 14.423 1.00 92.19 145 LEU A C 1
ATOM 1041 O O . LEU A 1 145 ? -9.455 1.587 14.878 1.00 92.19 145 LEU A O 1
ATOM 1045 N N . ASP A 1 146 ? -10.732 -0.234 15.196 1.00 94.25 146 ASP A N 1
ATOM 1046 C CA . ASP A 1 146 ? -10.568 -0.286 16.652 1.00 94.25 146 ASP A CA 1
ATOM 1047 C C . ASP A 1 146 ? -9.089 -0.442 17.016 1.00 94.25 146 ASP A C 1
ATOM 1049 O O . ASP A 1 146 ? -8.559 0.317 17.827 1.00 94.25 146 ASP A O 1
ATOM 1053 N N . TRP A 1 147 ? -8.392 -1.351 16.332 1.00 94.00 147 TRP A N 1
ATOM 1054 C CA . TRP A 1 147 ? -6.961 -1.541 16.526 1.00 94.00 147 TRP A CA 1
ATOM 1055 C C . TRP A 1 147 ? -6.167 -0.266 16.212 1.00 94.00 147 TRP A C 1
ATOM 1057 O O . TRP A 1 147 ? -5.303 0.136 16.993 1.00 94.00 147 TRP A O 1
ATOM 1067 N N . ILE A 1 148 ? -6.473 0.410 15.097 1.00 93.75 148 ILE A N 1
ATOM 1068 C CA . ILE A 1 148 ? -5.802 1.665 14.722 1.00 93.75 148 ILE A CA 1
ATOM 1069 C C . ILE A 1 148 ? -6.081 2.748 15.764 1.00 93.75 148 ILE A C 1
ATOM 1071 O O . ILE A 1 148 ? -5.153 3.441 16.174 1.00 93.75 148 ILE A O 1
ATOM 1075 N N . ARG A 1 149 ? -7.324 2.876 16.235 1.00 93.12 149 ARG A N 1
ATOM 1076 C CA . ARG A 1 149 ? -7.710 3.841 17.274 1.00 93.12 149 ARG A CA 1
ATOM 1077 C C . ARG A 1 149 ? -6.904 3.634 18.556 1.00 93.12 149 ARG A C 1
ATOM 1079 O O . ARG A 1 149 ? -6.436 4.603 19.147 1.00 93.12 149 ARG A O 1
ATOM 1086 N N . GLU A 1 150 ? -6.739 2.382 18.972 1.00 93.62 150 GLU A N 1
ATOM 1087 C CA . GLU A 1 150 ? -6.013 2.023 20.191 1.00 93.62 150 GLU A CA 1
ATOM 1088 C C . GLU A 1 150 ? -4.500 2.242 20.067 1.00 93.62 150 GLU A C 1
ATOM 1090 O O . GLU A 1 150 ? -3.871 2.700 21.020 1.00 93.62 150 GLU A O 1
ATOM 1095 N N . ARG A 1 151 ? -3.904 1.924 18.909 1.00 93.19 151 ARG A N 1
ATOM 1096 C CA . ARG A 1 151 ? -2.440 1.914 18.733 1.00 93.19 151 ARG A CA 1
ATOM 1097 C C . ARG A 1 151 ? -1.855 3.188 18.138 1.00 93.19 151 ARG A C 1
ATOM 1099 O O . ARG A 1 151 ? -0.702 3.502 18.426 1.00 93.19 151 ARG A O 1
ATOM 1106 N N . ALA A 1 152 ? -2.614 3.946 17.348 1.00 90.50 152 ALA A N 1
ATOM 1107 C CA . ALA A 1 152 ? -2.094 5.120 16.647 1.00 90.50 152 ALA A CA 1
ATOM 1108 C C . ALA A 1 152 ? -1.442 6.182 17.555 1.00 90.50 152 ALA A C 1
ATOM 1110 O O . ALA A 1 152 ? -0.407 6.706 17.148 1.00 90.50 152 ALA A O 1
ATOM 1111 N N . PRO A 1 153 ? -1.948 6.504 18.765 1.00 89.50 153 PRO A N 1
ATOM 1112 C CA . PRO A 1 153 ? -1.289 7.487 19.628 1.00 89.50 153 PRO A CA 1
ATOM 1113 C C . PRO A 1 153 ? 0.142 7.102 20.032 1.00 89.50 153 PRO A C 1
ATOM 1115 O O . PRO A 1 153 ? 1.007 7.972 20.108 1.00 89.50 153 PRO A O 1
ATOM 1118 N N . GLU A 1 154 ? 0.391 5.814 20.284 1.00 90.75 154 GLU A N 1
ATOM 1119 C CA . GLU A 1 154 ? 1.720 5.295 20.626 1.00 90.75 154 GLU A CA 1
ATOM 1120 C C . GLU A 1 154 ? 2.592 5.171 19.372 1.00 90.75 154 GLU A C 1
ATOM 1122 O O . GLU A 1 154 ? 3.705 5.698 19.331 1.00 90.75 154 GLU A O 1
ATOM 1127 N N . GLU A 1 155 ? 2.064 4.539 18.322 1.00 91.94 155 GLU A N 1
ATOM 1128 C CA . GLU A 1 155 ? 2.812 4.255 17.096 1.00 91.94 155 GLU A CA 1
ATOM 1129 C C . GLU A 1 155 ? 3.231 5.527 16.351 1.00 91.94 155 GLU A C 1
ATOM 1131 O O . GLU A 1 155 ? 4.368 5.627 15.899 1.00 91.94 155 GLU A O 1
ATOM 1136 N N . LEU A 1 156 ? 2.382 6.555 16.281 1.00 90.19 156 LEU A N 1
ATOM 1137 C CA . LEU A 1 156 ? 2.738 7.820 15.621 1.00 90.19 156 LEU A CA 1
ATOM 1138 C C . LEU A 1 156 ? 3.753 8.662 16.407 1.00 90.19 156 LEU A C 1
ATOM 1140 O O . LEU A 1 156 ? 4.315 9.610 15.857 1.00 90.19 156 LEU A O 1
ATOM 1144 N N . GLY A 1 157 ? 3.996 8.341 17.681 1.00 87.25 157 GLY A N 1
ATOM 1145 C CA . GLY A 1 157 ? 5.047 8.962 18.490 1.00 87.25 157 GLY A CA 1
ATOM 1146 C C . GLY A 1 157 ? 6.443 8.394 18.220 1.00 87.25 157 GLY A C 1
ATOM 1147 O O . GLY A 1 157 ? 7.435 8.943 18.707 1.00 87.25 157 GLY A O 1
ATOM 1148 N N . ARG A 1 158 ? 6.536 7.300 17.458 1.00 89.19 158 ARG A N 1
ATOM 1149 C CA . ARG A 1 158 ? 7.786 6.602 17.171 1.00 89.19 158 ARG A CA 1
ATOM 1150 C C . ARG A 1 158 ? 8.628 7.340 16.134 1.00 89.19 158 ARG A C 1
ATOM 1152 O O . ARG A 1 158 ? 8.164 7.671 15.048 1.00 89.19 158 ARG A O 1
ATOM 1159 N N . SER A 1 159 ? 9.899 7.573 16.459 1.00 86.19 159 SER A N 1
ATOM 1160 C CA . SER A 1 159 ? 10.853 8.243 15.566 1.00 86.19 159 SER A CA 1
ATOM 1161 C C . SER A 1 159 ? 11.563 7.296 14.596 1.00 86.19 159 SER A C 1
ATOM 1163 O O . SER A 1 159 ? 12.210 7.767 13.664 1.00 86.19 159 SER A O 1
ATOM 1165 N N . ASP A 1 160 ? 11.447 5.982 14.793 1.00 88.38 160 ASP A N 1
ATOM 1166 C CA . ASP A 1 160 ? 12.022 4.941 13.935 1.00 88.38 160 ASP A CA 1
ATOM 1167 C C . ASP A 1 160 ? 11.130 4.577 12.734 1.00 88.38 160 ASP A C 1
ATOM 1169 O O . ASP A 1 160 ? 11.404 3.593 12.055 1.00 88.38 160 ASP A O 1
ATOM 1173 N N . ARG A 1 161 ? 10.092 5.384 12.463 1.00 90.44 161 ARG A N 1
ATOM 1174 C CA . ARG A 1 161 ? 9.108 5.214 11.378 1.00 90.44 161 ARG A CA 1
ATOM 1175 C C . ARG A 1 161 ? 9.091 6.417 10.427 1.00 90.44 161 ARG A C 1
ATOM 1177 O O . ARG A 1 161 ? 8.125 7.190 10.438 1.00 90.44 161 ARG A O 1
ATOM 1184 N N . PRO A 1 162 ? 10.159 6.668 9.649 1.00 91.06 162 PRO A N 1
ATOM 1185 C CA . PRO A 1 162 ? 10.179 7.779 8.694 1.00 91.06 162 PRO A CA 1
ATOM 1186 C C . PRO A 1 162 ? 8.997 7.748 7.706 1.00 91.06 162 PRO A C 1
ATOM 1188 O O . PRO A 1 162 ? 8.437 8.799 7.389 1.00 91.06 162 PRO A O 1
ATOM 1191 N N . GLU A 1 163 ? 8.540 6.563 7.310 1.00 92.12 163 GLU A N 1
ATOM 1192 C CA . GLU A 1 163 ? 7.391 6.331 6.435 1.00 92.12 163 GLU A CA 1
ATOM 1193 C C . GLU A 1 163 ? 6.085 6.934 6.984 1.00 92.12 163 GLU A C 1
ATOM 1195 O O . GLU A 1 163 ? 5.236 7.391 6.219 1.00 92.12 163 GLU A O 1
ATOM 1200 N N . TYR A 1 164 ? 5.912 7.053 8.306 1.00 94.31 164 TYR A N 1
ATOM 1201 C CA . TYR A 1 164 ? 4.728 7.718 8.868 1.00 94.31 164 TYR A CA 1
ATOM 1202 C C . TYR A 1 164 ? 4.690 9.218 8.560 1.00 94.31 164 TYR A C 1
ATOM 1204 O O . TYR A 1 164 ? 3.614 9.816 8.466 1.00 94.31 164 TYR A O 1
ATOM 1212 N N . VAL A 1 165 ? 5.851 9.850 8.372 1.00 92.19 165 VAL A N 1
ATOM 1213 C CA . VAL A 1 165 ? 5.920 11.249 7.938 1.00 92.19 165 VAL A CA 1
ATOM 1214 C C . VAL A 1 165 ? 5.485 11.369 6.481 1.00 92.19 165 VAL A C 1
ATOM 1216 O O . VAL A 1 165 ? 4.712 12.272 6.153 1.00 92.19 165 VAL A O 1
ATOM 1219 N N . GLU A 1 166 ? 5.935 10.449 5.633 1.00 89.88 166 GLU A N 1
ATOM 1220 C CA . GLU A 1 166 ? 5.622 10.418 4.201 1.00 89.88 166 GLU A CA 1
ATOM 1221 C C . GLU A 1 166 ? 4.133 10.138 3.950 1.00 89.88 166 GLU A C 1
ATOM 1223 O O . GLU A 1 166 ? 3.510 10.772 3.094 1.00 89.88 166 GLU A O 1
ATOM 1228 N N . HIS A 1 167 ? 3.523 9.289 4.782 1.00 92.81 167 HIS A N 1
ATOM 1229 C CA . HIS A 1 167 ? 2.106 8.913 4.704 1.00 92.81 167 HIS A CA 1
ATOM 1230 C C . HIS A 1 167 ? 1.199 9.662 5.680 1.00 92.81 167 HIS A C 1
ATOM 1232 O O . HIS A 1 167 ? 0.070 9.236 5.933 1.00 92.81 167 HIS A O 1
ATOM 1238 N N . ARG A 1 168 ? 1.633 10.811 6.213 1.00 91.00 168 ARG A N 1
ATOM 1239 C CA . ARG A 1 168 ? 0.883 11.558 7.242 1.00 91.00 168 ARG A CA 1
ATOM 1240 C C . ARG A 1 168 ? -0.568 11.843 6.856 1.00 91.00 168 ARG A C 1
ATOM 1242 O O . ARG A 1 168 ? -1.450 11.771 7.710 1.00 91.00 168 ARG A O 1
ATOM 1249 N N . GLN A 1 169 ? -0.818 12.177 5.588 1.00 89.19 169 GLN A N 1
ATOM 1250 C CA . GLN A 1 169 ? -2.175 12.446 5.108 1.00 89.19 169 GLN A CA 1
ATOM 1251 C C . GLN A 1 169 ? -3.060 11.199 5.225 1.00 89.19 169 GLN A C 1
ATOM 1253 O O . GLN A 1 169 ? -4.125 11.274 5.830 1.00 89.19 169 GLN A O 1
ATOM 1258 N N . LEU A 1 170 ? -2.596 10.061 4.703 1.00 89.25 170 LEU A N 1
ATOM 1259 C CA . LEU A 1 170 ? -3.308 8.790 4.802 1.00 89.25 170 LEU A CA 1
ATOM 1260 C C . LEU A 1 170 ? -3.567 8.431 6.269 1.00 89.25 170 LEU A C 1
ATOM 1262 O O . LEU A 1 170 ? -4.693 8.116 6.635 1.00 89.25 170 LEU A O 1
ATOM 1266 N N . LEU A 1 171 ? -2.543 8.512 7.120 1.00 91.06 171 LEU A N 1
ATOM 1267 C CA . LEU A 1 171 ? -2.671 8.168 8.537 1.00 91.06 171 LEU A CA 1
ATOM 1268 C C . LEU A 1 171 ? -3.708 9.054 9.240 1.00 91.06 171 LEU A C 1
ATOM 1270 O O . LEU A 1 171 ? -4.552 8.538 9.966 1.00 91.06 171 LEU A O 1
ATOM 1274 N N . THR A 1 172 ? -3.718 10.356 8.944 1.00 89.50 172 THR A N 1
ATOM 1275 C CA . THR A 1 172 ? -4.729 11.291 9.469 1.00 89.50 172 THR A CA 1
ATOM 1276 C C . THR A 1 172 ? -6.141 10.891 9.036 1.00 89.50 172 THR A C 1
ATOM 1278 O O . THR A 1 172 ? -7.060 10.864 9.851 1.00 89.50 172 THR A O 1
ATOM 1281 N N . GLU A 1 173 ? -6.319 10.565 7.757 1.00 86.31 173 GLU A N 1
ATOM 1282 C CA . GLU A 1 173 ? -7.605 10.158 7.187 1.00 86.31 173 GLU A CA 1
ATOM 1283 C C . GLU A 1 173 ? -8.129 8.867 7.839 1.00 86.31 173 GLU A C 1
ATOM 1285 O O . GLU A 1 173 ? -9.298 8.795 8.230 1.00 86.31 173 GLU A O 1
ATOM 1290 N N . VAL A 1 174 ? -7.267 7.864 8.032 1.00 86.44 174 VAL A N 1
ATOM 1291 C CA . VAL A 1 174 ? -7.667 6.607 8.679 1.00 86.44 174 VAL A CA 1
ATOM 1292 C C . VAL A 1 174 ? -7.950 6.793 10.171 1.00 86.44 174 VAL A C 1
ATOM 1294 O O . VAL A 1 174 ? -8.907 6.209 10.675 1.00 86.44 174 VAL A O 1
ATOM 1297 N N . GLN A 1 175 ? -7.194 7.638 10.876 1.00 88.19 175 GLN A N 1
ATOM 1298 C CA . GLN A 1 175 ? -7.494 7.975 12.272 1.00 88.19 175 GLN A CA 1
ATOM 1299 C C . GLN A 1 175 ? -8.866 8.641 12.414 1.00 88.19 175 GLN A C 1
ATOM 1301 O O . GLN A 1 175 ? -9.657 8.240 13.262 1.00 88.19 175 GLN A O 1
ATOM 1306 N N . GLN A 1 176 ? -9.196 9.596 11.540 1.00 86.50 176 GLN A N 1
ATOM 1307 C CA . GLN A 1 176 ? -10.518 10.231 11.534 1.00 86.50 176 GLN A CA 1
ATOM 1308 C C . GLN A 1 176 ? -11.640 9.225 11.239 1.00 86.50 176 GLN A C 1
ATOM 1310 O O . GLN A 1 176 ? -12.705 9.272 11.860 1.00 86.50 176 GLN A O 1
ATOM 1315 N N . ALA A 1 177 ? -11.417 8.286 10.315 1.00 80.69 177 ALA A N 1
ATOM 1316 C CA . ALA A 1 177 ? -12.364 7.197 10.079 1.00 80.69 177 ALA A CA 1
ATOM 1317 C C . ALA A 1 177 ? -12.521 6.312 11.323 1.00 80.69 177 ALA A C 1
ATOM 1319 O O . ALA A 1 177 ? -13.643 5.974 11.690 1.00 80.69 177 ALA A O 1
ATOM 1320 N N . ALA A 1 178 ? -11.425 5.999 12.013 1.00 85.69 178 ALA A N 1
ATOM 1321 C CA . ALA A 1 178 ? -11.460 5.231 13.247 1.00 85.69 178 ALA A CA 1
ATOM 1322 C C . ALA A 1 178 ? -12.196 5.972 14.373 1.00 85.69 178 ALA A C 1
ATOM 1324 O O . ALA A 1 178 ? -12.854 5.340 15.179 1.00 85.69 178 ALA A O 1
ATOM 1325 N N . GLU A 1 179 ? -12.165 7.297 14.452 1.00 82.00 179 GLU A N 1
ATOM 1326 C CA . GLU A 1 179 ? -12.886 8.053 15.492 1.00 82.00 179 GLU A CA 1
ATOM 1327 C C . GLU A 1 179 ? -14.401 8.168 15.253 1.00 82.00 179 GLU A C 1
ATOM 1329 O O . GLU A 1 179 ? -15.150 8.455 16.186 1.00 82.00 179 GLU A O 1
ATOM 1334 N N . THR A 1 180 ? -14.861 7.969 14.016 1.00 77.38 180 THR A N 1
ATOM 1335 C CA . THR A 1 180 ? -16.245 8.266 13.598 1.00 77.38 180 THR A CA 1
ATOM 1336 C C . THR A 1 180 ? -17.136 7.037 13.394 1.00 77.38 180 THR A C 1
ATOM 1338 O O . THR A 1 180 ? -18.327 7.203 13.119 1.00 77.38 180 THR A O 1
ATOM 1341 N N . GLN A 1 181 ? -16.580 5.830 13.520 1.00 62.66 181 GLN A N 1
ATOM 1342 C CA . GLN A 1 181 ? -17.275 4.536 13.414 1.00 62.66 181 GLN A CA 1
ATOM 1343 C C . GLN A 1 181 ? -17.571 3.950 14.793 1.00 62.66 181 GLN A C 1
ATOM 1345 O O . GLN A 1 181 ? -18.683 3.401 14.958 1.00 62.66 181 GLN A O 1
#

Sequence (181 aa):
MAAAAVGAVVVGVARNRPDTMTPDMANAGNAGPGSVPLPDLSALSPEERFATLFDRVMRAGTDWDSATVASLSPLAVAAYAALDSVDADARFHAGLIAIQIGNFPGAHALADTLERRDPGHLFGPILLGALARLEGDTAGYRQALDWIRERAPEELGRSDRPEYVEHRQLLTEVQQAAETQ

Secondary structure (DSSP, 8-state):
--THHHHHHHH-SSS----------TT--------------TTS-HHHHHHHHHHHHHHHHHTT-HHHHHHHHHHHHHHHHT-S---HHHHHHHHHHHHHTT-HHHHHHHHHHHHHHSTT-THHHHHHHHHHHHHT-HHHHHHHHHHHHHHHHHHTT-TT-HHHHHTHHHHHHHHHHHHH-

Radius of gyration: 17.19 Å; chains: 1; bounding box: 45×26×52 Å

Foldseek 3Di:
DLQPPLLCLLFDPPPDPPDPPPPCPVPPDDPDCPPPPDPPLVPDDLVRSLVVLLSQLSVCLVVVVVVSNVVRLVVNLVSLVPDPDDDLLSLLSNLVNCVSVVVLVSNLVSLVVCCVVPNLDLSSLSSQLSSCSVVVNPVSVLVSLLSLLVRVVPNVVDPVCVVCVVCVVNSVSSPVSSVPD

pLDDT: mean 81.72, std 21.12, range [32.53, 98.19]